Protein AF-A0A3S5DNM4-F1 (afdb_monomer)

pLDDT: mean 85.97, std 11.99, range [45.41, 98.19]

Foldseek 3Di:
DDDDQADPVRDGDVLVVLLVVLLCCCPPVVAQEAEAEEAPVCVVSNVVSVVVNDVVVSDDPRYDDYYPHAYADADPVRHHDADPVRHDDDPVVVLVVLLVVLLVVLCVVCVPDDPVVSSVRSVVCSVCCVVCVVVVPDRPD

Mean predicted aligned error: 7.9 Å

InterPro domains:
  IPR001278 Arginine-tRNA ligase [PTHR11956] (3-127)
  IPR014729 Rossmann-like alpha/beta/alpha sandwich fold [G3DSA:3.40.50.620] (2-129)
  IPR035684 Arginyl-tRNA synthetase, catalytic core domain [PF00750] (1-126)

Sequence (141 aa):
MGVIIQKKDGGYLYTTTDIACAKYRYETLHADRVLYYIDSRQHQHLMQAWTIVRKAGYVPDSVPLEHHMFGMMLGKDGKPFKTRAGGTVKLADLLDEALERARRLVAEKNPDMPADELEKLANAVWYWRSEICGSLQKPHY

Nearest PDB structures (foldseek):
  5yym-assembly1_A  TM=9.803E-01  e=5.777E-19  Escherichia coli K-12
  5yym-assembly2_B  TM=9.711E-01  e=8.387E-19  Escherichia coli K-12
  5b63-assembly1_C  TM=9.579E-01  e=5.102E-19  Escherichia coli K-12
  4oby-assembly1_A  TM=9.361E-01  e=1.373E-17  Escherichia coli K-12
  6ao8-assembly1_A  TM=9.712E-01  e=3.213E-12  Neisseria gonorrhoeae NCCP11945

Organism: Citrobacter koseri (NCBI:txid545)

Secondary structure (DSSP, 8-state):
-PPPSB-TTS-B-HHHHHHHHHHHHHHTT--S-EEE--BGGGHHHHHHHHHHHHHTTSS-TTS-EEE--BPPPB-TTSSB---TTSSPPPHHHHHHHHHHHHHHHHHHH-TTS-HHHHHHHHHHHHHHHHHHHHHHS----

Structure (mmCIF, N/CA/C/O backbone):
data_AF-A0A3S5DNM4-F1
#
_entry.id   AF-A0A3S5DNM4-F1
#
loop_
_atom_site.group_PDB
_atom_site.id
_atom_site.type_symbol
_atom_site.label_atom_id
_atom_site.label_alt_id
_atom_site.label_comp_id
_atom_site.label_asym_id
_atom_site.label_entity_id
_atom_site.label_seq_id
_atom_site.pdbx_PDB_ins_code
_atom_site.Cartn_x
_atom_site.Cartn_y
_atom_site.Cartn_z
_atom_site.occupancy
_atom_site.B_iso_or_equiv
_atom_site.auth_seq_id
_atom_site.auth_comp_id
_atom_site.auth_asym_id
_atom_site.auth_atom_id
_atom_site.pdbx_PDB_model_num
ATOM 1 N N . MET A 1 1 ? -1.633 -9.376 25.090 1.00 50.97 1 MET A N 1
ATOM 2 C CA . MET A 1 1 ? -0.663 -8.407 24.535 1.00 50.97 1 MET A CA 1
ATOM 3 C C . MET A 1 1 ? -1.431 -7.124 24.237 1.00 50.97 1 MET A C 1
ATOM 5 O O . MET A 1 1 ? -2.457 -7.218 23.579 1.00 50.97 1 MET A O 1
ATOM 9 N N . GLY A 1 2 ? -1.043 -5.981 24.811 1.00 77.31 2 GLY A N 1
ATOM 10 C CA . GLY A 1 2 ? -1.757 -4.708 24.636 1.00 77.31 2 GLY A CA 1
ATOM 11 C C . GLY A 1 2 ? -1.244 -3.938 23.420 1.00 77.31 2 GLY A C 1
ATOM 12 O O . GLY A 1 2 ? -0.035 -3.794 23.263 1.00 77.31 2 GLY A O 1
ATOM 13 N N . VAL A 1 3 ? -2.148 -3.457 22.567 1.00 85.38 3 VAL A N 1
ATOM 14 C CA . VAL A 1 3 ? -1.816 -2.611 21.412 1.00 85.38 3 VAL A CA 1
ATOM 15 C C . VAL A 1 3 ? -1.977 -1.153 21.831 1.00 85.38 3 VAL A C 1
ATOM 17 O O . VAL A 1 3 ? -3.051 -0.752 22.276 1.00 85.38 3 VAL A O 1
ATOM 20 N N . ILE A 1 4 ? -0.913 -0.361 21.714 1.00 89.31 4 ILE A N 1
ATOM 21 C CA . ILE A 1 4 ? -0.940 1.058 22.081 1.00 89.31 4 ILE A CA 1
ATOM 22 C C . ILE A 1 4 ? -1.519 1.851 20.908 1.00 89.31 4 ILE A C 1
ATOM 24 O O . ILE A 1 4 ? -0.972 1.816 19.807 1.00 89.31 4 ILE A O 1
ATOM 28 N N . ILE A 1 5 ? -2.608 2.578 21.159 1.00 89.81 5 ILE A N 1
ATOM 29 C CA . ILE A 1 5 ? -3.238 3.495 20.192 1.00 89.81 5 ILE A CA 1
ATOM 30 C C . ILE A 1 5 ? -3.095 4.968 20.594 1.00 89.81 5 ILE A C 1
ATOM 32 O O . ILE A 1 5 ? -3.427 5.855 19.820 1.00 89.81 5 ILE A O 1
ATOM 36 N N . GLN A 1 6 ? -2.601 5.252 21.796 1.00 92.69 6 GLN A N 1
ATOM 37 C CA . GLN A 1 6 ? -2.267 6.599 22.238 1.00 92.69 6 GLN A CA 1
ATOM 38 C C . GLN A 1 6 ? -1.190 6.501 23.314 1.00 92.69 6 GLN A C 1
ATOM 40 O O . GLN A 1 6 ? -1.261 5.655 24.209 1.00 92.69 6 GLN A O 1
ATOM 45 N N . LYS A 1 7 ? -0.164 7.338 23.204 1.00 91.00 7 LYS A N 1
ATOM 46 C CA . LYS A 1 7 ? 0.894 7.466 24.203 1.00 91.00 7 LYS A CA 1
ATOM 47 C C . LYS A 1 7 ? 0.428 8.348 25.363 1.00 91.00 7 LYS A C 1
ATOM 49 O O . LYS A 1 7 ? -0.514 9.125 25.238 1.00 91.00 7 LYS A O 1
ATOM 54 N N . LYS A 1 8 ? 1.126 8.262 26.500 1.00 89.25 8 LYS A N 1
ATOM 55 C CA . LYS A 1 8 ? 0.831 9.086 27.689 1.00 89.25 8 LYS A CA 1
ATOM 56 C C . LYS A 1 8 ? 0.979 10.592 27.445 1.00 89.25 8 LYS A C 1
ATOM 58 O O . LYS A 1 8 ? 0.338 11.370 28.134 1.00 89.25 8 LYS A O 1
ATOM 63 N N . ASP A 1 9 ? 1.808 10.986 26.482 1.00 88.88 9 ASP A N 1
ATOM 64 C CA . ASP A 1 9 ? 2.009 12.376 26.053 1.00 88.88 9 ASP A CA 1
ATOM 65 C C . ASP A 1 9 ? 0.908 12.881 25.095 1.00 88.88 9 ASP A C 1
ATOM 67 O O . ASP A 1 9 ? 0.990 13.998 24.593 1.00 88.88 9 ASP A O 1
ATOM 71 N N . GLY A 1 10 ? -0.121 12.067 24.830 1.00 90.50 10 GLY A N 1
ATOM 72 C CA . GLY A 1 10 ? -1.225 12.385 23.926 1.00 90.50 10 GLY A CA 1
ATOM 73 C C . GLY A 1 10 ? -0.957 12.048 22.458 1.00 90.50 10 GLY A C 1
ATOM 74 O O . GLY A 1 10 ? -1.889 12.103 21.656 1.00 90.50 10 GLY A O 1
ATOM 75 N N . GLY A 1 11 ? 0.269 11.649 22.100 1.00 89.19 11 GLY A N 1
ATOM 76 C CA . GLY A 1 11 ? 0.644 11.316 20.729 1.00 89.19 11 GLY A CA 1
ATOM 77 C C . GLY A 1 11 ? -0.012 10.029 20.219 1.00 89.19 11 GLY A C 1
ATOM 78 O O . GLY A 1 11 ? -0.007 8.995 20.894 1.00 89.19 11 GLY A O 1
ATOM 79 N N . TYR A 1 12 ? -0.536 10.073 18.996 1.00 92.00 12 TYR A N 1
ATOM 80 C CA . TYR A 1 12 ? -1.080 8.902 18.303 1.00 92.00 12 TYR A CA 1
ATOM 81 C C . TYR A 1 12 ? 0.013 8.130 17.549 1.00 92.00 12 TYR A C 1
ATOM 83 O O . TYR A 1 12 ? 1.086 8.662 17.258 1.00 92.00 12 TYR A O 1
ATOM 91 N N . LEU A 1 13 ? -0.247 6.853 17.257 1.00 90.50 13 LEU A N 1
ATOM 92 C CA . LEU A 1 13 ? 0.666 5.978 16.516 1.00 90.50 13 LEU A CA 1
ATOM 93 C C . LEU A 1 13 ? 0.023 5.517 15.204 1.00 90.50 13 LEU A C 1
ATOM 95 O O . LEU A 1 13 ? -1.165 5.725 14.974 1.00 90.50 13 LEU A O 1
ATOM 99 N N . TYR A 1 14 ? 0.799 4.828 14.365 1.00 89.38 14 TYR A N 1
ATOM 100 C CA . TYR A 1 14 ? 0.312 4.269 13.101 1.00 89.38 14 TYR A CA 1
ATOM 101 C C . TYR A 1 14 ? -0.925 3.383 13.273 1.00 89.38 14 TYR A C 1
ATOM 103 O O . TYR A 1 14 ? -1.873 3.528 12.511 1.00 89.38 14 TYR A O 1
ATOM 111 N N . THR A 1 15 ? -0.989 2.578 14.340 1.00 91.94 15 THR A N 1
ATOM 112 C CA . THR A 1 15 ? -2.166 1.752 14.646 1.00 91.94 15 THR A CA 1
ATOM 113 C C . THR A 1 15 ? -3.447 2.585 14.751 1.00 91.94 15 THR A C 1
ATOM 115 O O . THR A 1 15 ? -4.506 2.158 14.301 1.00 91.94 15 THR A O 1
ATOM 118 N N . THR A 1 16 ? -3.370 3.785 15.332 1.00 94.12 16 THR A N 1
ATOM 119 C CA . THR A 1 16 ? -4.515 4.696 15.458 1.00 94.12 16 THR A CA 1
ATOM 120 C C . THR A 1 16 ? -5.005 5.138 14.086 1.00 94.12 16 THR A C 1
ATOM 122 O O . THR A 1 16 ? -6.205 5.111 13.814 1.00 94.12 16 THR A O 1
ATOM 125 N N . THR A 1 17 ? -4.066 5.501 13.212 1.00 94.12 17 THR A N 1
ATOM 126 C CA . THR A 1 17 ? -4.354 5.895 11.834 1.00 94.12 17 THR A CA 1
ATOM 127 C C . THR A 1 17 ? -4.931 4.733 11.032 1.00 94.12 17 THR A C 1
ATOM 129 O O . THR A 1 17 ? -5.899 4.937 10.309 1.00 94.12 17 THR A O 1
ATOM 132 N N . ASP A 1 18 ? -4.419 3.512 11.196 1.00 94.88 18 ASP A N 1
ATOM 133 C CA . ASP A 1 18 ? -4.924 2.326 10.491 1.00 94.88 18 ASP A CA 1
ATOM 134 C C . ASP A 1 18 ? 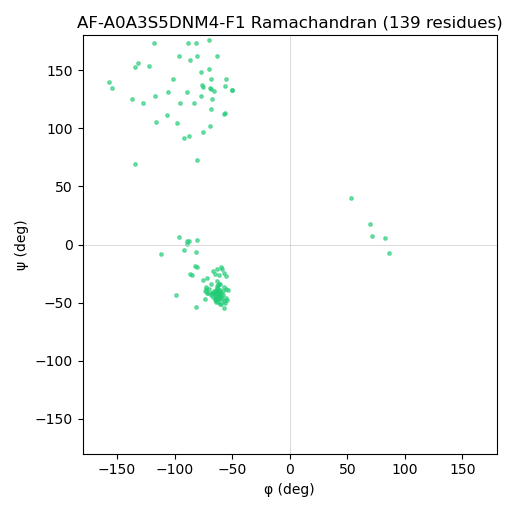-6.367 1.989 10.887 1.00 94.88 18 ASP A C 1
ATOM 136 O O . ASP A 1 18 ? -7.196 1.688 10.024 1.00 94.88 18 ASP A O 1
ATOM 140 N N . ILE A 1 19 ? -6.696 2.106 12.179 1.00 95.94 19 ILE A N 1
ATOM 141 C CA . ILE A 1 19 ? -8.066 1.931 12.681 1.00 95.94 19 ILE A CA 1
ATOM 142 C C . ILE A 1 19 ? -8.990 2.992 12.075 1.00 95.94 19 ILE A C 1
ATOM 144 O O . ILE A 1 19 ? -10.049 2.658 11.540 1.00 95.94 19 ILE A O 1
ATOM 148 N N . ALA A 1 20 ? -8.583 4.264 12.130 1.00 96.56 20 ALA A N 1
ATOM 149 C CA . ALA A 1 20 ? -9.359 5.364 11.566 1.00 96.56 20 ALA A CA 1
ATOM 150 C C . ALA A 1 20 ? -9.534 5.218 10.046 1.00 96.56 20 ALA A C 1
ATOM 152 O O . ALA A 1 20 ? -10.615 5.479 9.523 1.00 96.56 20 ALA A O 1
ATOM 153 N N . CYS A 1 21 ? -8.504 4.747 9.340 1.00 96.88 21 CYS A N 1
ATOM 154 C CA . CYS A 1 21 ? -8.527 4.530 7.900 1.00 96.88 21 CYS A CA 1
ATOM 155 C C . CYS A 1 21 ? -9.527 3.436 7.507 1.00 96.88 21 CYS A C 1
ATOM 157 O O . CYS A 1 21 ? -10.340 3.650 6.608 1.00 96.88 21 CYS A O 1
ATOM 159 N N . ALA A 1 22 ? -9.512 2.288 8.192 1.00 96.75 22 ALA A N 1
ATOM 160 C CA . ALA A 1 22 ? -10.464 1.208 7.930 1.00 96.75 22 ALA A CA 1
ATOM 161 C C . ALA A 1 22 ? -11.909 1.653 8.203 1.00 96.75 22 ALA A C 1
ATOM 163 O O . ALA A 1 22 ? -12.781 1.453 7.358 1.00 96.75 22 ALA A O 1
ATOM 164 N N . LYS A 1 23 ? -12.138 2.329 9.337 1.00 97.62 23 LYS A N 1
ATOM 165 C CA . LYS A 1 23 ? -13.440 2.905 9.694 1.00 97.62 23 LYS A CA 1
ATOM 166 C C . LYS A 1 23 ? -13.940 3.869 8.616 1.00 97.62 23 LYS A C 1
ATOM 168 O O . LYS A 1 23 ? -15.050 3.721 8.121 1.00 97.62 23 LYS A O 1
ATOM 173 N N . TYR A 1 24 ? -13.100 4.817 8.204 1.00 98.19 24 TYR A N 1
ATOM 174 C CA . TYR A 1 24 ? -13.448 5.816 7.194 1.00 98.19 24 TYR A CA 1
ATOM 175 C C . TYR A 1 24 ? -13.792 5.189 5.837 1.00 98.19 24 TYR A C 1
ATOM 177 O O . TYR A 1 24 ? -14.749 5.601 5.185 1.00 98.19 24 TYR A O 1
ATOM 185 N N . ARG A 1 25 ? -13.035 4.173 5.406 1.00 97.88 25 ARG A N 1
ATOM 186 C CA . ARG A 1 25 ? -13.296 3.470 4.140 1.00 97.88 25 ARG A CA 1
ATOM 187 C C . ARG A 1 25 ? -14.657 2.778 4.129 1.00 97.88 25 ARG A C 1
ATOM 189 O O . ARG A 1 25 ? -15.297 2.737 3.086 1.00 97.88 25 ARG A O 1
ATOM 196 N N . TYR A 1 26 ? -15.108 2.260 5.264 1.00 97.81 26 TYR A N 1
ATOM 197 C CA . TYR A 1 26 ? -16.425 1.643 5.352 1.00 97.81 26 TYR A CA 1
ATOM 198 C C . TYR A 1 26 ? -17.543 2.678 5.534 1.00 97.81 26 TYR A C 1
ATOM 200 O O . TYR A 1 26 ? -18.481 2.714 4.746 1.00 97.81 26 TYR A O 1
ATOM 208 N N . GLU A 1 27 ? -17.439 3.550 6.536 1.00 97.50 27 GLU A N 1
ATOM 209 C CA . GLU A 1 27 ? -18.528 4.467 6.893 1.00 97.50 27 GLU A CA 1
ATOM 210 C C . GLU A 1 27 ? -18.719 5.596 5.877 1.00 97.50 27 GLU A C 1
ATOM 212 O O . GLU A 1 27 ? -19.854 5.969 5.591 1.00 97.50 27 GLU A O 1
ATOM 217 N N . THR A 1 28 ? -17.624 6.134 5.331 1.00 98.00 28 THR A N 1
ATOM 218 C CA . THR A 1 28 ? -17.666 7.296 4.431 1.00 98.00 28 THR A CA 1
ATOM 219 C C . THR A 1 28 ? -17.593 6.893 2.967 1.00 98.00 28 THR A C 1
ATOM 221 O O . THR A 1 28 ? -18.292 7.465 2.137 1.00 98.00 28 THR A O 1
ATOM 224 N N . LEU A 1 29 ? -16.712 5.946 2.626 1.00 97.94 29 LEU A N 1
ATOM 225 C CA . LEU A 1 29 ? -16.527 5.522 1.232 1.00 97.94 29 LEU A CA 1
ATOM 226 C C . LEU A 1 29 ? -17.411 4.331 0.849 1.00 97.94 29 LEU A C 1
ATOM 228 O O . LEU A 1 29 ? -17.406 3.948 -0.317 1.00 97.94 29 LEU A O 1
ATOM 232 N N . HIS A 1 30 ? -18.151 3.757 1.805 1.00 97.12 30 HIS A N 1
ATOM 233 C CA . HIS A 1 30 ? -19.052 2.623 1.586 1.00 97.12 30 HIS A CA 1
ATOM 234 C C . HIS A 1 30 ? -18.367 1.437 0.898 1.00 97.12 30 HIS A C 1
ATOM 236 O O . HIS A 1 30 ? -18.930 0.801 0.014 1.00 97.12 30 HIS A O 1
ATOM 242 N N . ALA A 1 31 ? -17.118 1.155 1.280 1.00 96.94 31 ALA A N 1
ATOM 243 C CA . ALA A 1 31 ? -16.359 0.073 0.675 1.00 96.94 31 ALA A CA 1
ATOM 244 C C . ALA A 1 31 ? -16.955 -1.300 1.026 1.00 96.94 31 ALA A C 1
ATOM 246 O O . ALA A 1 31 ? -17.030 -1.666 2.198 1.00 96.94 31 ALA A O 1
ATOM 247 N N . ASP A 1 32 ? -17.262 -2.094 0.000 1.00 97.62 32 ASP A N 1
ATOM 248 C CA . ASP A 1 32 ? -17.657 -3.502 0.149 1.00 97.62 32 ASP A CA 1
ATOM 249 C C . ASP A 1 32 ? -16.455 -4.438 0.333 1.00 97.62 32 ASP A C 1
ATOM 251 O O . ASP A 1 32 ? -16.596 -5.560 0.812 1.00 97.62 32 ASP A O 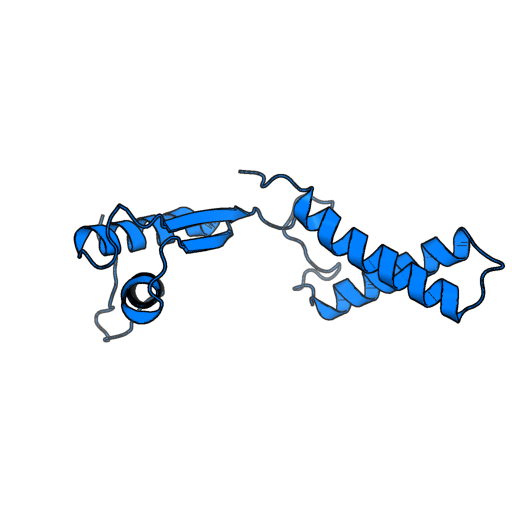1
ATOM 255 N N . ARG A 1 33 ? -15.254 -3.986 -0.049 1.00 97.50 33 ARG A N 1
ATOM 256 C CA . ARG A 1 33 ? -13.987 -4.725 0.042 1.00 97.50 33 ARG A CA 1
ATOM 257 C C . ARG A 1 33 ? -12.812 -3.756 0.072 1.00 97.50 33 ARG A C 1
ATOM 259 O O . ARG A 1 33 ? -12.794 -2.780 -0.676 1.00 97.50 33 ARG A O 1
ATOM 266 N N . VAL A 1 34 ? -11.804 -4.037 0.898 1.00 97.44 34 VAL A N 1
ATOM 267 C CA . VAL A 1 34 ? -10.613 -3.187 1.029 1.00 97.44 34 VAL A CA 1
ATOM 268 C C . VAL A 1 34 ? -9.341 -4.007 0.851 1.00 97.44 34 VAL A C 1
ATOM 270 O O . V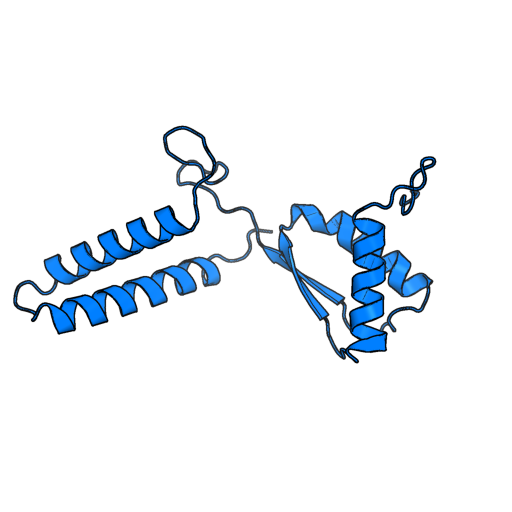AL A 1 34 ? -9.074 -4.939 1.609 1.00 97.44 34 VAL A O 1
ATOM 273 N N . LEU A 1 35 ? -8.526 -3.620 -0.131 1.00 96.62 35 LEU A N 1
ATOM 274 C CA . LEU A 1 35 ? -7.252 -4.268 -0.444 1.00 96.62 35 LEU A CA 1
ATOM 275 C C . LEU A 1 35 ? -6.082 -3.402 0.023 1.00 96.62 35 LEU A 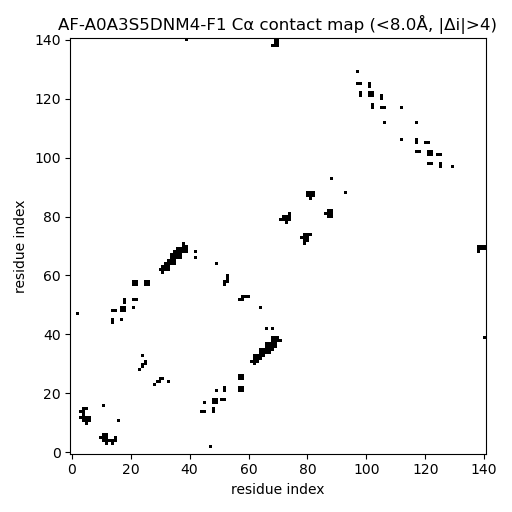C 1
ATOM 277 O O . LEU A 1 35 ? -6.018 -2.208 -0.271 1.00 96.62 35 LEU A O 1
ATOM 281 N N . TYR A 1 36 ? -5.142 -4.015 0.733 1.00 95.38 36 TYR A N 1
ATOM 282 C CA . TYR A 1 36 ? -3.930 -3.380 1.229 1.00 95.38 36 TYR A CA 1
ATOM 283 C C . TYR A 1 36 ? -2.711 -4.028 0.578 1.00 95.38 36 TYR A C 1
ATOM 285 O O . TYR A 1 36 ? -2.322 -5.131 0.956 1.00 95.38 36 TYR A O 1
ATOM 293 N N . TYR A 1 37 ? -2.098 -3.320 -0.371 1.00 94.19 37 TYR A N 1
ATOM 294 C CA . TYR A 1 37 ? -0.807 -3.692 -0.948 1.00 94.19 37 TYR A CA 1
ATOM 295 C C . TYR A 1 37 ? 0.309 -3.090 -0.099 1.00 94.19 37 TYR A C 1
ATOM 297 O O . TYR A 1 37 ? 0.659 -1.921 -0.260 1.00 94.19 37 TYR A O 1
ATOM 305 N N . ILE A 1 38 ? 0.807 -3.865 0.863 1.00 91.75 38 ILE A N 1
ATOM 306 C CA . ILE A 1 38 ? 1.791 -3.417 1.857 1.00 91.75 38 ILE A CA 1
ATOM 307 C C . ILE A 1 38 ? 2.898 -4.475 1.995 1.00 91.75 38 ILE A C 1
ATOM 309 O O . ILE A 1 38 ? 2.690 -5.654 1.736 1.00 91.75 38 ILE A O 1
ATOM 313 N N . ASP A 1 39 ? 4.103 -4.055 2.376 1.00 90.31 39 ASP A N 1
ATOM 314 C CA . ASP A 1 39 ? 5.221 -4.960 2.653 1.00 90.31 39 ASP A CA 1
ATOM 315 C C . ASP A 1 39 ? 4.863 -6.004 3.734 1.00 90.31 39 ASP A C 1
ATOM 317 O O . ASP A 1 39 ? 4.289 -5.670 4.778 1.00 90.31 39 ASP A O 1
ATOM 321 N N . SER A 1 40 ? 5.245 -7.266 3.514 1.00 90.31 40 SER A N 1
ATOM 322 C CA . SER A 1 40 ? 4.920 -8.390 4.407 1.00 90.31 40 SER A CA 1
ATOM 323 C C . SER A 1 40 ? 5.360 -8.189 5.862 1.00 90.31 40 SER A C 1
ATOM 325 O O . SER A 1 40 ? 4.692 -8.675 6.778 1.00 90.31 40 SER A O 1
ATOM 327 N N . ARG A 1 41 ? 6.410 -7.395 6.117 1.00 88.88 41 ARG A N 1
ATOM 328 C CA . ARG A 1 41 ? 6.893 -7.076 7.473 1.00 88.88 41 ARG A CA 1
ATOM 329 C C . ARG A 1 41 ? 5.871 -6.308 8.314 1.00 88.88 41 ARG A C 1
ATOM 331 O O . ARG A 1 41 ? 5.957 -6.332 9.537 1.00 88.88 41 ARG A O 1
ATOM 338 N N . GLN A 1 42 ? 4.897 -5.645 7.687 1.00 90.69 42 GLN A N 1
ATOM 339 C CA . GLN A 1 42 ? 3.835 -4.902 8.378 1.00 90.69 42 GLN A CA 1
ATOM 340 C C . GLN A 1 42 ? 2.601 -5.754 8.695 1.00 90.69 42 GLN A C 1
ATOM 342 O O . GLN A 1 42 ? 1.648 -5.256 9.297 1.00 90.69 42 GLN A O 1
ATOM 347 N N . HIS A 1 43 ? 2.610 -7.044 8.343 1.00 91.94 43 HIS A N 1
ATOM 348 C CA . HIS A 1 43 ? 1.451 -7.913 8.517 1.00 91.94 43 HIS A CA 1
ATOM 349 C C . HIS A 1 43 ? 0.930 -7.923 9.960 1.00 91.94 43 HIS A C 1
ATOM 351 O O . HIS A 1 43 ? -0.261 -7.721 10.188 1.00 91.94 43 HIS A O 1
ATOM 357 N N . GLN A 1 44 ? 1.814 -8.088 10.948 1.00 91.56 44 GLN A N 1
ATOM 358 C CA . GLN A 1 44 ? 1.403 -8.156 12.351 1.00 91.56 44 GLN A CA 1
ATOM 359 C C . GLN A 1 44 ? 0.727 -6.860 12.829 1.00 91.56 44 GLN A C 1
ATOM 361 O O . GLN A 1 44 ? -0.279 -6.927 13.536 1.00 91.56 44 GLN A O 1
ATOM 366 N N . HIS A 1 45 ? 1.247 -5.694 12.432 1.00 90.88 45 HIS A N 1
ATOM 367 C CA . HIS A 1 45 ? 0.677 -4.396 12.798 1.00 90.88 45 HIS A CA 1
ATOM 368 C C . HIS A 1 45 ? -0.736 -4.221 12.227 1.00 90.88 45 HIS A C 1
ATOM 370 O O . HIS A 1 45 ? -1.658 -3.873 12.968 1.00 90.88 45 HIS A O 1
ATOM 376 N N . LEU A 1 46 ? -0.926 -4.557 10.946 1.00 93.19 46 LEU A N 1
ATOM 377 C CA . LEU A 1 46 ? -2.233 -4.502 10.286 1.00 93.19 46 LEU A CA 1
ATOM 378 C C . LEU A 1 46 ? -3.243 -5.446 10.940 1.00 93.19 46 LEU A C 1
ATOM 380 O O . LEU A 1 46 ? -4.350 -5.028 11.271 1.00 93.19 46 LEU A O 1
ATOM 384 N N . MET A 1 47 ? -2.858 -6.698 11.207 1.00 94.44 47 MET A N 1
ATOM 385 C CA . MET A 1 47 ? -3.762 -7.675 11.826 1.00 94.44 47 MET A CA 1
ATOM 386 C C . MET A 1 47 ? -4.194 -7.256 13.235 1.00 94.44 47 MET A C 1
ATOM 388 O O . MET A 1 47 ? -5.353 -7.447 13.616 1.00 94.44 47 MET A O 1
ATOM 392 N N . GLN A 1 48 ? -3.292 -6.648 14.011 1.00 94.19 48 GLN A N 1
ATOM 393 C CA . GLN A 1 48 ? -3.617 -6.090 15.324 1.00 94.19 48 GLN A CA 1
ATOM 394 C C . GLN A 1 48 ? -4.620 -4.935 15.217 1.00 94.19 48 GLN A C 1
ATOM 396 O O . GLN A 1 48 ? -5.621 -4.936 15.936 1.00 94.19 48 GLN A O 1
ATOM 401 N N . ALA A 1 49 ? -4.390 -3.987 14.304 1.00 95.00 49 ALA A N 1
ATOM 402 C CA . ALA A 1 49 ? -5.310 -2.880 14.057 1.00 95.00 49 ALA A CA 1
ATOM 403 C C . ALA A 1 49 ? -6.688 -3.382 13.597 1.00 95.00 49 ALA A C 1
ATOM 405 O O . ALA A 1 49 ? -7.709 -2.974 14.146 1.00 95.00 49 ALA A O 1
ATOM 406 N N . TRP A 1 50 ? -6.741 -4.328 12.657 1.00 95.62 50 TRP A N 1
ATOM 407 C CA . TRP A 1 50 ? -8.003 -4.869 12.147 1.00 95.62 50 TRP A CA 1
ATOM 408 C C . TRP A 1 50 ? -8.756 -5.687 13.187 1.00 95.62 50 TRP A C 1
ATOM 410 O O . TRP A 1 50 ? -9.978 -5.605 13.255 1.00 95.62 50 TRP A O 1
ATOM 420 N N . THR A 1 51 ? -8.052 -6.401 14.067 1.00 95.38 51 THR A N 1
ATOM 421 C CA . THR A 1 51 ? -8.695 -7.061 15.212 1.00 95.38 51 THR A CA 1
ATOM 422 C C . THR A 1 51 ? -9.429 -6.043 16.088 1.00 95.38 51 THR A C 1
ATOM 424 O O . THR A 1 51 ? -10.542 -6.308 16.540 1.00 95.38 51 THR A O 1
ATOM 427 N N . ILE A 1 52 ? -8.842 -4.860 16.307 1.00 95.62 52 ILE A N 1
ATOM 428 C CA . ILE A 1 52 ? -9.494 -3.767 17.044 1.00 95.62 52 ILE A CA 1
ATOM 429 C C . ILE A 1 52 ? -10.690 -3.225 16.258 1.00 95.62 52 ILE A C 1
ATOM 431 O O . ILE A 1 52 ? -11.760 -3.068 16.836 1.00 95.62 52 ILE A O 1
ATOM 435 N N . VAL A 1 53 ? -10.537 -2.996 14.951 1.00 96.75 53 VAL A N 1
ATOM 436 C CA . VAL A 1 53 ? -11.616 -2.539 14.054 1.00 96.75 53 VAL A CA 1
ATOM 437 C C . VAL A 1 53 ? -12.830 -3.472 14.113 1.00 96.75 53 VAL A C 1
ATOM 439 O O . VAL A 1 53 ? -13.951 -2.988 14.268 1.00 96.75 53 VAL A O 1
ATOM 442 N N . ARG A 1 54 ? -12.619 -4.796 14.056 1.00 96.81 54 ARG A N 1
ATOM 443 C CA . ARG A 1 54 ? -13.692 -5.798 14.180 1.00 96.81 54 ARG A CA 1
ATOM 444 C C . ARG A 1 54 ? -14.345 -5.764 15.552 1.00 96.81 54 ARG A C 1
ATOM 446 O O . ARG A 1 54 ? -15.562 -5.677 15.652 1.00 96.81 54 ARG A O 1
ATOM 453 N N . LYS A 1 55 ? -13.540 -5.773 16.619 1.00 95.94 55 LYS A N 1
ATOM 454 C CA . LYS A 1 55 ? -14.051 -5.746 17.999 1.00 95.94 55 LYS A CA 1
ATOM 455 C C . LYS A 1 55 ? -14.820 -4.468 18.331 1.00 95.94 55 LYS A C 1
ATOM 457 O O . LYS A 1 55 ? -15.735 -4.519 19.142 1.00 95.94 55 LYS A O 1
ATOM 462 N N . ALA A 1 56 ? -14.447 -3.345 17.727 1.00 96.06 56 ALA A N 1
ATOM 463 C CA . ALA A 1 56 ? -15.133 -2.068 17.883 1.00 96.06 56 ALA A CA 1
ATOM 464 C C . ALA A 1 56 ? -16.382 -1.936 16.991 1.00 96.06 56 ALA A C 1
ATOM 466 O O . ALA A 1 56 ? -17.095 -0.945 17.105 1.00 96.06 56 ALA A O 1
ATOM 467 N N . GLY A 1 57 ? -16.640 -2.898 16.095 1.00 96.25 57 GLY A N 1
ATOM 468 C CA . GLY A 1 57 ? -17.772 -2.854 15.168 1.00 96.25 57 GLY A CA 1
ATOM 469 C C . GLY A 1 57 ? -17.652 -1.784 14.079 1.00 96.25 57 GLY A C 1
ATOM 470 O O . GLY A 1 57 ? -18.652 -1.445 13.458 1.00 96.25 57 GLY A O 1
ATOM 471 N N . TYR A 1 58 ? -16.452 -1.246 13.832 1.00 97.31 58 TYR A N 1
ATOM 472 C CA . TYR A 1 58 ? -16.244 -0.190 12.832 1.00 97.31 58 TYR A CA 1
ATOM 473 C C . TYR A 1 58 ? -16.361 -0.686 11.393 1.00 97.31 58 TYR A C 1
ATOM 475 O O . TYR A 1 58 ? -16.700 0.087 10.507 1.00 97.31 58 TYR A O 1
ATOM 483 N N . VAL A 1 59 ? -16.048 -1.958 11.148 1.00 97.31 59 VAL A N 1
ATOM 484 C CA . VAL A 1 59 ? -16.224 -2.592 9.840 1.00 97.31 59 VAL A CA 1
ATOM 485 C C . VAL A 1 59 ? -16.813 -3.984 10.079 1.00 97.31 59 VAL A C 1
ATOM 487 O O . VAL A 1 59 ? -16.203 -4.758 10.829 1.00 97.31 59 VAL A O 1
ATOM 490 N N . PRO A 1 60 ? -17.952 -4.339 9.461 1.00 96.25 60 PRO A N 1
ATOM 491 C CA . PRO A 1 60 ? -18.586 -5.643 9.639 1.00 96.25 60 PRO A CA 1
ATOM 492 C C . PRO A 1 60 ? -17.767 -6.757 8.983 1.00 96.25 60 PRO A C 1
ATOM 494 O O . PRO A 1 60 ? -17.097 -6.529 7.973 1.00 96.25 60 PRO A O 1
ATOM 497 N N . ASP A 1 61 ? -17.849 -7.976 9.518 1.00 94.94 61 ASP A N 1
ATOM 498 C CA . ASP A 1 61 ? -17.107 -9.141 9.004 1.00 94.94 61 ASP A CA 1
ATOM 499 C C . ASP A 1 61 ? -17.420 -9.472 7.535 1.00 94.94 61 ASP A C 1
ATOM 501 O O . ASP A 1 61 ? -16.597 -10.082 6.856 1.00 94.94 61 ASP A O 1
ATOM 505 N N . SER A 1 62 ? -18.568 -9.014 7.022 1.00 96.50 62 SER A N 1
ATOM 506 C CA . SER A 1 62 ? -18.959 -9.138 5.614 1.00 96.50 62 SER A CA 1
ATOM 507 C C . SER A 1 62 ? -18.090 -8.327 4.649 1.00 96.50 62 SER A C 1
ATOM 509 O O . SER A 1 62 ? -18.042 -8.667 3.472 1.00 96.50 62 SER A O 1
ATOM 511 N N . VAL A 1 63 ? -17.410 -7.276 5.120 1.00 97.50 63 VAL A N 1
ATOM 512 C CA . VAL A 1 63 ? -16.510 -6.444 4.306 1.00 97.50 63 VAL A CA 1
ATOM 513 C C . VAL A 1 63 ? -15.075 -6.919 4.521 1.00 97.50 63 VAL A C 1
ATOM 515 O O . VAL A 1 63 ? -14.502 -6.641 5.581 1.00 97.50 63 VAL A O 1
ATOM 518 N N . PRO A 1 64 ? -14.458 -7.645 3.574 1.00 96.94 64 PRO A N 1
ATOM 519 C CA . PRO A 1 64 ? -13.107 -8.162 3.739 1.00 96.94 64 PRO A CA 1
ATOM 520 C C . PRO A 1 64 ? -12.055 -7.044 3.741 1.00 96.94 64 PRO A C 1
ATOM 522 O O . PRO A 1 64 ? -12.049 -6.154 2.887 1.00 96.94 64 PRO A O 1
ATOM 525 N N . LEU A 1 65 ? -11.139 -7.132 4.711 1.00 96.81 65 LEU A N 1
ATOM 526 C CA . LEU A 1 65 ? -9.902 -6.355 4.779 1.00 96.81 65 LEU A CA 1
ATOM 527 C C . LEU A 1 65 ? -8.752 -7.308 4.441 1.00 96.81 65 LEU A C 1
ATOM 529 O O . LEU A 1 65 ? -8.485 -8.244 5.195 1.00 96.81 65 LEU A O 1
ATOM 533 N N . GLU A 1 66 ? -8.107 -7.112 3.294 1.00 95.62 66 GLU A N 1
ATOM 534 C CA . GLU A 1 66 ? -7.151 -8.080 2.751 1.00 95.62 66 GLU A CA 1
ATOM 535 C C . GLU A 1 66 ? -5.745 -7.504 2.660 1.00 95.62 66 GLU A C 1
ATOM 537 O O . GLU A 1 66 ? -5.524 -6.457 2.050 1.00 95.62 66 GLU A O 1
ATOM 542 N N . HIS A 1 67 ? -4.776 -8.226 3.222 1.00 95.56 67 HIS A N 1
ATOM 543 C CA . HIS A 1 67 ? -3.364 -7.885 3.113 1.00 95.56 67 HIS A CA 1
ATOM 544 C C . HIS A 1 67 ? -2.744 -8.591 1.902 1.00 95.56 67 HIS A C 1
ATOM 546 O O . HIS A 1 67 ? -2.256 -9.718 2.003 1.00 95.56 67 HIS A O 1
ATOM 552 N N . HIS A 1 68 ? -2.757 -7.913 0.755 1.00 93.38 68 HIS A N 1
ATOM 553 C CA . HIS A 1 68 ? -2.083 -8.336 -0.476 1.00 93.38 68 HIS A CA 1
ATOM 554 C C . HIS A 1 68 ? -0.605 -7.983 -0.386 1.00 93.38 68 HIS A C 1
ATOM 556 O O . HIS A 1 68 ? -0.128 -7.015 -0.976 1.00 93.38 68 HIS A O 1
ATOM 562 N N . MET A 1 69 ? 0.110 -8.733 0.445 1.00 89.19 69 MET A N 1
ATOM 563 C CA . MET A 1 69 ? 1.478 -8.370 0.776 1.00 89.19 69 MET A CA 1
ATOM 564 C C . MET A 1 69 ? 2.480 -8.702 -0.321 1.00 89.19 69 MET A C 1
ATOM 566 O O . MET A 1 69 ? 2.341 -9.702 -1.026 1.00 89.19 69 MET A O 1
ATOM 570 N N . PHE A 1 70 ? 3.522 -7.880 -0.403 1.00 85.69 70 PHE A N 1
ATOM 571 C CA . PHE A 1 70 ? 4.672 -8.094 -1.273 1.00 85.69 70 PHE A CA 1
ATOM 572 C C . PHE A 1 70 ? 5.975 -8.141 -0.464 1.00 85.69 70 PHE A C 1
ATOM 574 O O . PHE A 1 70 ? 6.071 -7.590 0.635 1.00 85.69 70 PHE A O 1
ATOM 581 N N . GLY A 1 71 ? 6.971 -8.846 -1.003 1.00 82.50 71 GLY A N 1
ATOM 582 C CA . GLY A 1 71 ? 8.300 -8.958 -0.405 1.00 82.50 71 GLY A CA 1
ATOM 583 C C . GLY A 1 71 ? 9.193 -7.756 -0.719 1.00 82.50 71 GLY A C 1
ATOM 584 O O . GLY A 1 71 ? 8.857 -6.888 -1.523 1.00 82.50 71 GLY A O 1
ATOM 585 N N . MET A 1 72 ? 10.374 -7.717 -0.104 1.00 80.56 72 MET A N 1
ATOM 586 C CA . MET A 1 72 ? 11.357 -6.678 -0.408 1.00 80.56 72 MET A CA 1
ATOM 587 C C . MET A 1 72 ? 11.916 -6.839 -1.823 1.00 80.56 72 MET A C 1
ATOM 589 O O . MET A 1 72 ? 12.232 -7.947 -2.255 1.00 80.56 72 MET A O 1
ATOM 593 N N . MET A 1 73 ? 12.152 -5.716 -2.502 1.00 78.75 73 MET A N 1
ATOM 594 C CA . MET A 1 73 ? 12.996 -5.710 -3.693 1.00 78.75 73 MET A CA 1
ATOM 595 C C . MET A 1 73 ? 14.445 -5.990 -3.291 1.00 78.75 73 MET A C 1
ATOM 597 O O . MET A 1 73 ? 15.066 -5.214 -2.555 1.00 78.75 73 MET A O 1
ATOM 601 N N . LEU A 1 74 ? 14.976 -7.111 -3.776 1.00 78.00 74 LEU A N 1
ATOM 602 C CA . LEU A 1 74 ? 16.356 -7.522 -3.548 1.00 78.00 74 LEU A CA 1
ATOM 603 C C . LEU A 1 74 ? 17.223 -7.219 -4.774 1.00 78.00 74 LEU A C 1
ATOM 605 O O . LEU A 1 74 ? 16.792 -7.351 -5.919 1.00 78.00 74 LEU A O 1
ATOM 609 N N . GLY A 1 75 ? 18.465 -6.808 -4.526 1.00 76.88 75 GLY A N 1
ATOM 610 C CA . GLY A 1 75 ? 19.510 -6.740 -5.538 1.00 76.88 75 GLY A CA 1
ATOM 611 C C . GLY A 1 75 ? 19.965 -8.128 -5.984 1.00 76.88 75 GLY A C 1
ATOM 612 O O . GLY A 1 75 ? 19.566 -9.155 -5.436 1.00 76.88 75 GLY A O 1
ATOM 613 N N . LYS A 1 76 ? 20.866 -8.168 -6.972 1.00 74.62 76 LYS A N 1
ATOM 614 C CA . LYS A 1 76 ? 21.482 -9.425 -7.445 1.00 74.62 76 LYS A CA 1
ATOM 615 C C . LYS A 1 76 ? 22.257 -10.172 -6.352 1.00 74.62 76 LYS A C 1
ATOM 617 O O . LYS A 1 76 ? 22.536 -11.353 -6.504 1.00 74.62 76 LYS A O 1
ATOM 622 N N . ASP A 1 77 ? 22.619 -9.475 -5.283 1.00 77.00 77 ASP A N 1
ATOM 623 C CA . ASP A 1 77 ? 23.318 -9.980 -4.105 1.00 77.00 77 ASP A CA 1
ATOM 624 C C . ASP A 1 77 ? 22.368 -10.497 -3.006 1.00 77.00 77 ASP A C 1
ATOM 626 O O . ASP A 1 77 ? 22.830 -10.871 -1.929 1.00 77.00 77 ASP A O 1
ATOM 630 N N . GLY A 1 78 ? 21.050 -10.494 -3.247 1.00 74.31 78 GLY A N 1
ATOM 631 C CA . GLY A 1 78 ? 20.038 -10.918 -2.277 1.00 74.31 78 GLY A CA 1
ATOM 632 C C . GLY A 1 78 ? 19.844 -9.946 -1.108 1.00 74.31 78 GLY A C 1
ATOM 633 O O . GLY A 1 78 ? 19.125 -10.264 -0.163 1.00 74.31 78 GLY A O 1
ATOM 634 N N . LYS A 1 79 ? 20.471 -8.764 -1.143 1.00 79.19 79 LYS A N 1
ATOM 635 C CA . LYS A 1 79 ? 20.314 -7.713 -0.127 1.00 79.19 79 LYS A CA 1
ATOM 636 C C . LYS A 1 79 ? 19.272 -6.687 -0.576 1.00 79.19 79 LYS A C 1
ATOM 638 O O . LYS A 1 79 ? 18.967 -6.629 -1.767 1.00 79.19 79 LYS A O 1
ATOM 643 N N . PRO A 1 80 ? 18.724 -5.859 0.338 1.00 77.25 80 PRO A N 1
ATOM 644 C CA . PRO A 1 80 ? 17.810 -4.788 -0.044 1.00 77.25 80 PRO A CA 1
ATOM 645 C C . PRO A 1 80 ? 18.394 -3.941 -1.170 1.00 77.25 80 PRO A C 1
ATOM 647 O O . PRO A 1 80 ? 19.563 -3.553 -1.105 1.00 77.25 80 PRO A O 1
ATOM 650 N N . PHE A 1 81 ? 17.579 -3.677 -2.189 1.00 77.38 81 PHE A N 1
ATOM 651 C CA . PHE A 1 81 ? 17.997 -2.964 -3.387 1.00 77.38 81 PHE A CA 1
ATOM 652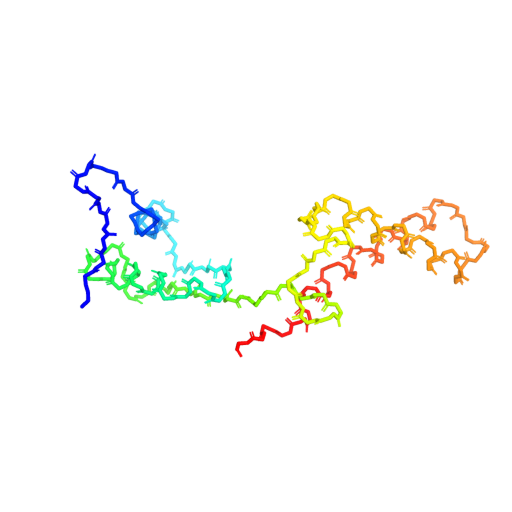 C C . PHE A 1 81 ? 18.583 -1.590 -3.024 1.00 77.38 81 PHE A C 1
ATOM 654 O O . PHE A 1 81 ? 17.896 -0.7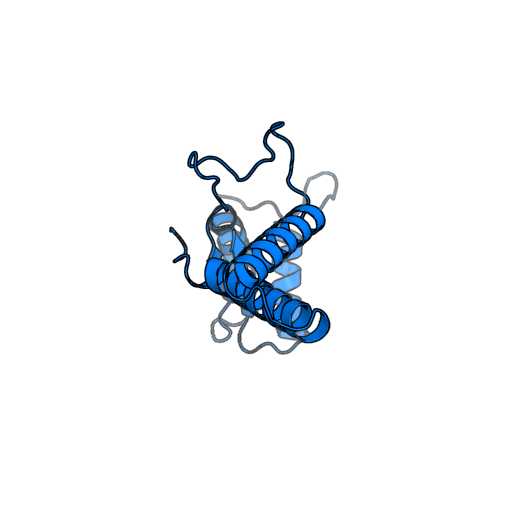13 -2.499 1.00 77.38 81 PHE A O 1
ATOM 661 N N . LYS A 1 82 ? 19.885 -1.423 -3.264 1.00 73.31 82 LYS A N 1
ATOM 662 C CA . LYS A 1 82 ? 20.659 -0.219 -2.943 1.00 73.31 82 LYS A CA 1
ATOM 663 C C . LYS A 1 82 ? 21.488 0.205 -4.143 1.00 73.31 82 LYS A C 1
ATOM 665 O O . LYS A 1 82 ? 21.827 -0.610 -5.002 1.00 73.31 82 LYS A O 1
ATOM 670 N N . THR A 1 83 ? 21.847 1.485 -4.186 1.00 68.31 83 THR A N 1
ATOM 671 C CA . THR A 1 83 ? 22.810 1.980 -5.175 1.00 68.31 83 THR A CA 1
ATOM 672 C C . THR A 1 83 ? 24.175 1.317 -4.960 1.00 68.31 83 THR A C 1
ATOM 674 O O . THR A 1 83 ? 24.473 0.814 -3.875 1.00 68.31 83 THR A O 1
ATOM 677 N N . ARG A 1 84 ? 25.061 1.365 -5.965 1.00 67.62 84 ARG A N 1
ATOM 678 C CA . ARG A 1 84 ? 26.450 0.870 -5.833 1.00 67.62 84 ARG A CA 1
ATOM 679 C C . ARG A 1 84 ? 27.229 1.552 -4.698 1.00 67.62 84 ARG A C 1
ATOM 681 O O . ARG A 1 84 ? 28.155 0.959 -4.162 1.00 67.62 84 ARG A O 1
ATOM 688 N N . ALA A 1 85 ? 26.828 2.768 -4.321 1.00 68.50 85 ALA A N 1
ATOM 689 C CA . ALA A 1 85 ? 27.376 3.525 -3.195 1.00 68.50 85 ALA A CA 1
ATOM 690 C C . ALA A 1 85 ? 26.681 3.223 -1.846 1.00 68.50 85 ALA A C 1
ATOM 692 O O . ALA A 1 85 ? 27.004 3.841 -0.838 1.00 68.50 85 ALA A O 1
ATOM 693 N N . GLY A 1 86 ? 25.715 2.296 -1.805 1.00 68.25 86 GLY A N 1
ATOM 694 C CA . GLY A 1 86 ? 25.020 1.866 -0.586 1.00 68.25 86 GLY A CA 1
ATOM 695 C C . GLY A 1 86 ? 23.849 2.751 -0.135 1.00 68.25 86 GLY A C 1
ATOM 696 O O . GLY A 1 86 ? 23.274 2.493 0.926 1.00 68.25 86 GLY A O 1
ATOM 697 N N . GLY A 1 87 ? 23.481 3.763 -0.924 1.00 74.75 87 GLY A N 1
ATOM 698 C CA . GLY A 1 87 ? 22.364 4.672 -0.650 1.00 74.75 87 GLY A CA 1
ATOM 699 C C . GLY A 1 87 ? 21.015 4.183 -1.191 1.00 74.75 87 GLY A C 1
ATOM 700 O O . GLY A 1 87 ? 20.936 3.187 -1.916 1.00 74.75 87 GLY A O 1
ATOM 701 N N . THR A 1 88 ? 19.947 4.907 -0.850 1.00 76.38 88 THR A N 1
ATOM 702 C CA . THR A 1 88 ? 18.599 4.690 -1.400 1.00 76.38 88 THR A CA 1
ATOM 703 C C . THR A 1 88 ? 18.586 5.013 -2.892 1.00 76.38 88 THR A C 1
ATOM 705 O O . THR A 1 88 ? 19.078 6.062 -3.305 1.00 76.38 88 THR A O 1
ATOM 708 N N . VAL A 1 89 ? 18.022 4.118 -3.702 1.00 78.25 89 VAL A N 1
ATOM 709 C CA . VAL A 1 89 ? 17.834 4.350 -5.139 1.00 78.25 89 VAL A CA 1
ATOM 710 C C . VAL A 1 89 ? 16.644 5.288 -5.331 1.00 78.25 89 VAL A C 1
ATOM 712 O O . VAL A 1 89 ? 15.566 5.029 -4.793 1.00 78.25 89 VAL A O 1
ATOM 715 N N . LYS A 1 90 ? 16.819 6.373 -6.089 1.00 83.75 90 LYS A N 1
ATOM 716 C CA . LYS A 1 90 ? 15.689 7.216 -6.491 1.00 83.75 90 LYS A CA 1
ATOM 717 C C . LYS A 1 90 ? 14.914 6.513 -7.598 1.00 83.75 90 LYS A C 1
ATOM 719 O O . LYS A 1 90 ? 15.509 6.002 -8.542 1.00 83.75 90 LYS A O 1
ATOM 724 N N . LEU A 1 91 ? 13.586 6.520 -7.494 1.00 83.38 91 LEU A N 1
ATOM 725 C CA . LEU A 1 91 ? 12.731 5.899 -8.505 1.00 83.38 91 LEU A CA 1
ATOM 726 C C . LEU A 1 91 ? 12.927 6.542 -9.885 1.00 83.38 91 LEU A C 1
ATOM 728 O O . LEU A 1 91 ? 12.991 5.817 -10.866 1.00 83.38 91 LEU A O 1
ATOM 732 N N . ALA A 1 92 ? 13.084 7.869 -9.950 1.00 84.06 92 ALA A N 1
ATOM 733 C CA . ALA A 1 92 ? 13.350 8.582 -11.202 1.00 84.06 92 ALA A CA 1
ATOM 734 C C . ALA A 1 92 ? 14.614 8.049 -11.898 1.00 84.06 92 ALA A C 1
ATOM 736 O O . ALA A 1 92 ? 14.522 7.535 -13.007 1.00 84.06 92 ALA A O 1
ATOM 737 N N . ASP A 1 93 ? 15.746 8.033 -11.187 1.00 83.50 93 ASP A N 1
ATOM 738 C CA . ASP A 1 93 ? 17.020 7.531 -11.714 1.00 83.50 93 ASP A CA 1
ATOM 739 C C . ASP A 1 93 ? 16.914 6.069 -12.198 1.00 83.50 93 ASP A C 1
ATOM 741 O O . ASP A 1 93 ? 17.508 5.693 -13.207 1.00 83.50 93 ASP A O 1
ATOM 745 N N . LEU A 1 94 ? 16.136 5.232 -11.497 1.00 83.75 94 LEU A N 1
ATOM 746 C CA . LEU A 1 94 ? 15.904 3.838 -11.888 1.00 83.75 94 LEU A CA 1
ATOM 747 C C . LEU A 1 94 ? 15.093 3.724 -13.189 1.00 83.75 94 LEU A C 1
ATOM 749 O O . LEU A 1 94 ? 15.389 2.871 -14.029 1.00 83.75 94 LEU A O 1
ATOM 753 N N . LEU A 1 95 ? 14.061 4.554 -13.344 1.00 85.31 95 LEU A N 1
ATOM 754 C CA . LEU A 1 95 ? 13.221 4.587 -14.539 1.00 85.31 95 LEU A CA 1
ATOM 755 C C . LEU A 1 95 ? 14.003 5.106 -15.751 1.00 85.31 95 LEU A C 1
ATOM 757 O O . LEU A 1 95 ? 13.905 4.500 -16.821 1.00 85.31 95 LEU A O 1
ATOM 761 N N . ASP A 1 96 ? 14.824 6.139 -15.558 1.00 86.38 96 ASP A N 1
ATOM 762 C CA . ASP A 1 96 ? 15.701 6.697 -16.590 1.00 86.38 96 ASP A CA 1
ATOM 763 C C . ASP A 1 96 ? 16.737 5.663 -17.053 1.00 86.38 96 ASP A C 1
ATOM 765 O O . ASP A 1 96 ? 16.885 5.416 -18.253 1.00 86.38 96 ASP A O 1
ATOM 769 N N . GLU A 1 97 ? 17.391 4.964 -16.116 1.00 86.00 97 GLU A N 1
ATOM 770 C CA . GLU A 1 97 ? 18.344 3.899 -16.446 1.00 86.00 97 GLU A CA 1
ATOM 771 C C . GLU A 1 97 ? 17.667 2.752 -17.217 1.00 86.00 97 GLU A C 1
ATOM 773 O O . GLU A 1 97 ? 18.229 2.202 -18.173 1.00 86.00 97 GLU A O 1
ATOM 778 N N . ALA A 1 98 ? 16.451 2.371 -16.820 1.00 86.31 98 ALA A N 1
ATOM 779 C CA . ALA A 1 98 ? 15.689 1.342 -17.514 1.00 86.31 98 ALA A CA 1
ATOM 780 C C . ALA A 1 98 ? 15.341 1.765 -18.950 1.00 86.31 98 ALA A C 1
ATOM 782 O O . ALA A 1 98 ? 15.418 0.933 -19.860 1.00 86.31 98 ALA A O 1
ATOM 783 N N . LEU A 1 99 ? 14.989 3.036 -19.164 1.00 88.06 99 LEU A N 1
ATOM 784 C CA . LEU A 1 99 ? 14.654 3.567 -20.483 1.00 88.06 99 LEU A CA 1
ATOM 785 C C . LEU A 1 99 ? 15.888 3.622 -21.386 1.00 88.06 99 LEU A C 1
ATOM 787 O O . LEU A 1 99 ? 15.831 3.171 -22.529 1.00 88.06 99 LEU A O 1
ATOM 791 N N . GLU A 1 100 ? 17.034 4.073 -20.873 1.00 89.56 100 GLU A N 1
ATOM 792 C CA . GLU A 1 100 ? 18.294 4.025 -21.621 1.00 89.56 100 GLU A CA 1
ATOM 793 C C . GLU A 1 100 ? 18.661 2.601 -22.048 1.00 89.56 100 GLU A C 1
ATOM 795 O O . GLU A 1 100 ? 19.065 2.371 -23.190 1.00 89.56 100 GLU A O 1
ATOM 800 N N . ARG A 1 101 ? 18.502 1.622 -21.149 1.00 87.44 101 ARG A N 1
ATOM 801 C CA . ARG A 1 101 ? 18.748 0.206 -21.462 1.00 87.44 101 ARG A CA 1
ATOM 802 C C . ARG A 1 101 ? 17.785 -0.314 -22.530 1.00 87.44 101 ARG A C 1
ATOM 804 O O . ARG A 1 101 ? 18.210 -1.085 -23.387 1.00 87.44 101 ARG A O 1
ATOM 811 N N . ALA A 1 102 ? 16.515 0.095 -22.491 1.00 88.81 102 ALA A N 1
ATOM 812 C CA . ALA A 1 102 ? 15.533 -0.260 -23.512 1.00 88.81 102 ALA A CA 1
ATOM 813 C C . ALA A 1 102 ? 15.893 0.348 -24.877 1.00 88.81 102 ALA A C 1
ATOM 815 O O . ALA A 1 102 ? 15.917 -0.384 -25.864 1.00 88.81 102 ALA A O 1
ATOM 816 N N . ARG A 1 103 ? 16.268 1.636 -24.929 1.00 89.19 103 ARG A N 1
ATOM 817 C CA . ARG A 1 103 ? 16.726 2.306 -26.161 1.00 89.19 103 ARG A CA 1
ATOM 818 C C . ARG A 1 103 ? 17.919 1.591 -26.788 1.00 89.19 103 ARG A C 1
ATOM 820 O O . ARG A 1 103 ? 17.873 1.277 -27.973 1.00 89.19 103 ARG A O 1
ATOM 827 N N . ARG A 1 104 ? 18.951 1.272 -25.994 1.00 89.00 104 ARG A N 1
ATOM 828 C CA . ARG A 1 104 ? 20.134 0.534 -26.479 1.00 89.00 104 ARG A CA 1
ATOM 829 C C . ARG A 1 104 ? 19.748 -0.829 -27.053 1.00 89.00 104 ARG A C 1
ATOM 831 O O . ARG A 1 104 ? 20.142 -1.150 -28.164 1.00 89.00 104 ARG A O 1
ATOM 838 N N . LEU A 1 105 ? 18.911 -1.587 -26.341 1.00 88.50 105 LEU A N 1
ATOM 839 C CA . LEU A 1 105 ? 18.456 -2.907 -26.785 1.00 88.50 105 LEU A CA 1
ATOM 840 C C . LEU A 1 105 ? 17.658 -2.856 -28.099 1.00 88.50 105 LEU A C 1
ATOM 842 O O . LEU A 1 105 ? 17.803 -3.743 -28.938 1.00 88.50 105 LEU A O 1
ATOM 846 N N . VAL A 1 106 ? 16.779 -1.863 -28.261 1.00 88.81 106 VAL A N 1
ATOM 847 C CA . VAL A 1 106 ? 15.970 -1.713 -29.479 1.00 88.81 106 VAL A CA 1
ATOM 848 C C . VAL A 1 106 ? 16.839 -1.267 -30.653 1.00 88.81 106 VAL A C 1
ATOM 850 O O . VAL A 1 106 ? 16.697 -1.837 -31.734 1.00 88.81 106 VAL A O 1
ATOM 853 N N . ALA A 1 107 ? 17.763 -0.326 -30.431 1.00 88.69 107 ALA A N 1
ATOM 854 C CA . ALA A 1 107 ? 18.705 0.147 -31.443 1.00 88.69 107 ALA A CA 1
ATOM 855 C C . ALA A 1 107 ? 19.652 -0.962 -31.927 1.00 88.69 107 ALA A C 1
ATOM 857 O O . ALA A 1 107 ? 19.858 -1.110 -33.126 1.00 88.69 107 ALA A O 1
ATOM 858 N N . GLU A 1 108 ? 20.175 -1.790 -31.015 1.00 90.19 108 GLU A N 1
ATOM 859 C CA . GLU A 1 108 ? 21.018 -2.944 -31.365 1.00 90.19 108 GLU A CA 1
ATOM 860 C C . GLU A 1 108 ? 20.282 -3.967 -32.241 1.00 90.19 108 GLU A C 1
ATOM 862 O O . GLU A 1 108 ? 20.891 -4.605 -33.097 1.00 90.19 108 GLU A O 1
ATOM 867 N N . LYS A 1 109 ? 18.972 -4.144 -32.029 1.00 88.62 109 LYS A N 1
ATOM 868 C CA . LYS A 1 109 ? 18.159 -5.113 -32.779 1.00 88.62 109 LYS A CA 1
ATOM 869 C C . LYS A 1 109 ? 17.588 -4.568 -34.085 1.00 88.62 109 LYS A C 1
ATOM 871 O O . LYS A 1 109 ? 17.286 -5.366 -34.965 1.00 88.62 109 LYS A O 1
ATOM 876 N N . ASN A 1 110 ? 17.411 -3.253 -34.197 1.00 87.50 110 ASN A N 1
ATOM 877 C CA . ASN A 1 110 ? 16.797 -2.597 -35.352 1.00 87.50 110 ASN A CA 1
ATOM 878 C C . ASN A 1 110 ? 17.628 -1.367 -35.770 1.00 87.50 110 ASN A C 1
ATOM 880 O O . ASN A 1 110 ? 17.177 -0.236 -35.581 1.00 87.50 110 ASN A O 1
ATOM 884 N N . PRO A 1 111 ? 18.844 -1.566 -36.310 1.00 83.88 111 PRO A N 1
ATOM 885 C CA . PRO A 1 111 ? 19.772 -0.472 -36.609 1.00 83.88 111 PRO A CA 1
ATOM 886 C C . PRO A 1 111 ? 19.265 0.494 -37.691 1.00 83.88 111 PRO A C 1
ATOM 888 O O . PRO A 1 111 ? 19.637 1.663 -37.678 1.00 83.88 111 PRO A O 1
ATOM 891 N N . ASP A 1 112 ? 18.387 0.028 -38.582 1.00 89.31 112 ASP A N 1
ATOM 892 C CA . ASP A 1 112 ? 17.863 0.808 -39.712 1.00 89.31 112 ASP A CA 1
ATOM 893 C C . ASP A 1 112 ? 16.503 1.477 -39.421 1.00 89.31 112 ASP A C 1
ATOM 895 O O . ASP A 1 112 ? 15.870 2.035 -40.318 1.00 89.31 112 ASP A O 1
ATOM 899 N N . MET A 1 113 ? 16.014 1.405 -38.176 1.00 86.38 113 MET A N 1
ATOM 900 C CA . MET A 1 113 ? 14.709 1.951 -37.796 1.00 86.38 113 MET A CA 1
ATOM 901 C C . MET A 1 113 ? 14.752 3.487 -37.663 1.00 86.38 113 MET A C 1
ATOM 903 O O . MET A 1 113 ? 15.680 4.020 -37.046 1.00 86.38 113 MET A O 1
ATOM 907 N N . PRO A 1 114 ? 13.736 4.216 -38.165 1.00 90.81 114 PRO A N 1
ATOM 908 C CA . PRO A 1 114 ? 13.602 5.653 -37.943 1.00 90.81 114 PRO A CA 1
ATOM 909 C C . PRO A 1 114 ? 13.602 6.020 -36.453 1.00 90.81 114 PRO A C 1
ATOM 911 O O . PRO A 1 114 ? 13.030 5.316 -35.620 1.00 90.81 114 PRO A O 1
ATOM 914 N N . ALA A 1 115 ? 14.225 7.149 -36.109 1.00 86.56 115 ALA A N 1
ATOM 915 C CA . ALA A 1 115 ? 14.434 7.549 -34.715 1.00 86.56 115 ALA A CA 1
ATOM 916 C C . ALA A 1 115 ? 13.126 7.733 -33.919 1.00 86.56 115 ALA A C 1
ATOM 918 O O . ALA A 1 115 ? 13.084 7.444 -32.724 1.00 86.56 115 ALA A O 1
ATOM 919 N N . ASP A 1 116 ? 12.055 8.194 -34.564 1.00 88.31 116 ASP A N 1
ATOM 920 C CA . ASP A 1 116 ? 10.749 8.393 -33.932 1.00 88.31 11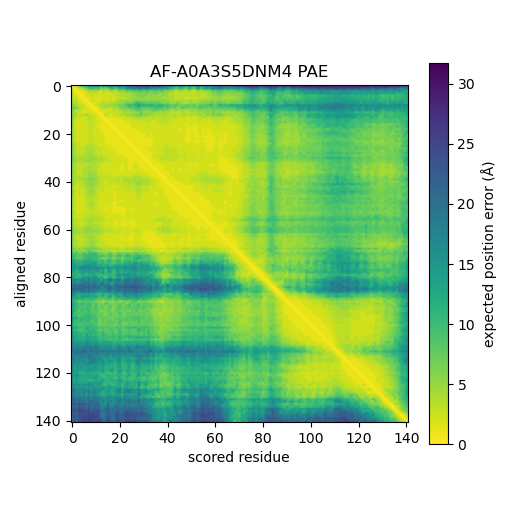6 ASP A CA 1
ATOM 921 C C . ASP A 1 116 ? 10.033 7.065 -33.636 1.00 88.31 116 ASP A C 1
ATOM 923 O O . ASP A 1 116 ? 9.380 6.921 -32.599 1.00 88.31 116 ASP A O 1
ATOM 927 N N . GLU A 1 117 ? 10.174 6.082 -34.524 1.00 87.75 117 GLU A N 1
ATOM 928 C CA . GLU A 1 117 ? 9.626 4.739 -34.349 1.00 87.75 117 GLU A CA 1
ATOM 929 C C . GLU A 1 117 ? 10.418 3.948 -33.300 1.00 87.75 117 GLU A C 1
ATOM 931 O O . GLU A 1 117 ? 9.830 3.307 -32.424 1.00 87.75 117 GLU A O 1
A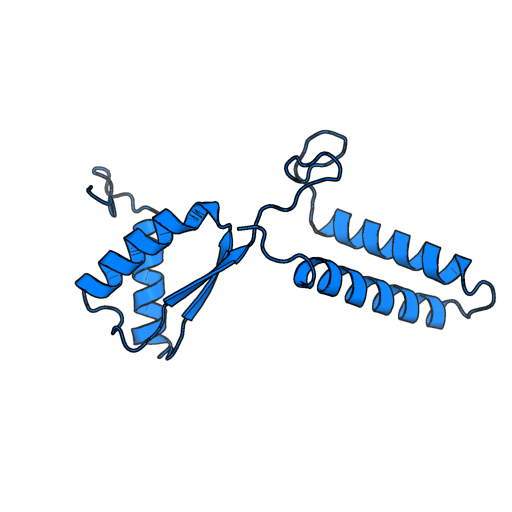TOM 936 N N . LEU A 1 118 ? 11.745 4.098 -33.305 1.00 90.12 118 LEU A N 1
ATOM 937 C CA . LEU A 1 118 ? 12.642 3.524 -32.305 1.00 90.12 118 LEU A CA 1
ATOM 938 C C . LEU A 1 118 ? 12.306 4.029 -30.901 1.00 90.12 118 LEU A C 1
ATOM 940 O O . LEU A 1 118 ? 12.222 3.233 -29.966 1.00 90.12 118 LEU A O 1
ATOM 944 N N . GLU A 1 119 ? 12.066 5.331 -30.746 1.00 89.12 119 GLU A N 1
ATOM 945 C CA . GLU A 1 119 ? 11.729 5.930 -29.455 1.00 89.12 119 GLU A CA 1
ATOM 946 C C . GLU A 1 119 ? 10.372 5.436 -28.929 1.00 89.12 119 GLU A C 1
ATOM 948 O O . GLU A 1 119 ? 10.237 5.117 -27.745 1.00 89.12 119 GLU A O 1
ATOM 953 N N . LYS A 1 120 ? 9.364 5.295 -29.799 1.00 90.19 120 LYS A N 1
ATOM 954 C CA . LYS A 1 120 ? 8.067 4.705 -29.420 1.00 90.19 120 LYS A CA 1
ATOM 955 C C . LYS A 1 120 ? 8.222 3.252 -28.979 1.00 90.19 120 LYS A C 1
ATOM 957 O O . LYS A 1 120 ? 7.678 2.864 -27.944 1.00 90.19 120 LYS A O 1
ATOM 962 N N . LEU A 1 121 ? 8.988 2.460 -29.729 1.00 88.38 121 LEU A N 1
ATOM 963 C CA . LEU A 1 121 ? 9.233 1.057 -29.411 1.00 88.38 121 LEU A CA 1
ATOM 964 C C . LEU A 1 121 ? 10.035 0.902 -28.111 1.00 88.38 121 LEU A C 1
ATOM 966 O O . LEU A 1 121 ? 9.693 0.064 -27.277 1.00 88.38 121 LEU A O 1
ATOM 970 N N . ALA A 1 122 ? 11.053 1.735 -27.889 1.00 88.69 122 ALA A N 1
ATOM 971 C CA . ALA A 1 122 ? 11.834 1.744 -26.656 1.00 88.69 122 ALA A CA 1
ATOM 972 C C . ALA A 1 122 ? 10.973 2.080 -25.431 1.00 88.69 122 ALA A C 1
ATOM 974 O O . ALA A 1 122 ? 11.067 1.381 -24.421 1.00 88.69 122 ALA A O 1
ATOM 975 N N . ASN A 1 123 ? 10.089 3.079 -25.533 1.00 88.12 123 ASN A N 1
ATOM 976 C CA . ASN A 1 123 ? 9.141 3.414 -24.468 1.00 88.12 123 ASN A CA 1
ATOM 977 C C . ASN A 1 123 ? 8.149 2.273 -24.200 1.00 88.12 123 ASN A C 1
ATOM 979 O O . ASN A 1 123 ? 7.905 1.933 -23.043 1.00 88.12 123 ASN A O 1
ATOM 983 N N . ALA A 1 124 ? 7.623 1.628 -25.245 1.00 88.00 124 ALA A N 1
ATOM 984 C CA . ALA A 1 124 ? 6.724 0.486 -25.088 1.00 88.00 124 ALA A CA 1
ATOM 985 C C . ALA A 1 124 ? 7.420 -0.702 -24.399 1.00 88.00 124 ALA A C 1
ATOM 987 O O . ALA A 1 124 ? 6.873 -1.283 -23.463 1.00 88.00 124 ALA A O 1
ATOM 988 N N . VAL A 1 125 ? 8.645 -1.038 -24.816 1.00 85.31 125 VAL A N 1
ATOM 989 C CA . VAL A 1 125 ? 9.452 -2.105 -24.201 1.00 85.31 125 VAL A CA 1
ATOM 990 C C . VAL A 1 125 ? 9.808 -1.763 -22.755 1.00 85.31 125 VAL A C 1
ATOM 992 O O . VAL A 1 125 ? 9.752 -2.639 -21.893 1.00 85.31 125 VAL A O 1
ATOM 995 N N . TRP A 1 126 ? 10.161 -0.508 -22.473 1.00 85.75 126 TRP A N 1
ATOM 996 C CA . TRP A 1 126 ? 10.427 -0.025 -21.120 1.00 85.75 126 TRP A CA 1
ATOM 997 C C . TRP A 1 126 ? 9.203 -0.185 -20.212 1.00 85.75 126 TRP A C 1
ATOM 999 O O . TRP A 1 126 ? 9.325 -0.794 -19.149 1.00 85.75 126 TRP A O 1
ATOM 1009 N N . TYR A 1 127 ? 8.038 0.291 -20.659 1.00 82.88 127 TYR A N 1
ATOM 1010 C CA . TYR A 1 127 ? 6.782 0.232 -19.911 1.00 82.88 127 TYR A CA 1
ATOM 1011 C C . TYR A 1 127 ? 6.380 -1.215 -19.614 1.00 82.88 127 TYR A C 1
ATOM 1013 O O . TYR A 1 127 ? 6.187 -1.600 -18.463 1.00 82.88 127 TYR A O 1
ATOM 1021 N N . TRP A 1 128 ? 6.365 -2.061 -20.646 1.00 76.69 128 TRP A N 1
ATOM 1022 C CA . TRP A 1 128 ? 6.034 -3.472 -20.482 1.00 76.69 128 TRP A CA 1
ATOM 1023 C C . TRP A 1 128 ? 6.988 -4.178 -19.525 1.00 76.69 128 TRP A C 1
ATOM 1025 O O . TRP A 1 128 ? 6.558 -4.975 -18.697 1.00 76.69 128 TRP A O 1
ATOM 1035 N N . ARG A 1 129 ? 8.292 -3.906 -19.610 1.00 75.12 129 ARG A N 1
ATOM 1036 C CA . ARG A 1 129 ? 9.286 -4.602 -18.790 1.00 75.12 129 ARG A CA 1
ATOM 1037 C C . ARG A 1 129 ? 9.293 -4.117 -17.342 1.00 75.12 129 ARG A C 1
ATOM 1039 O O . ARG A 1 129 ? 9.593 -4.925 -16.466 1.00 75.12 129 ARG A O 1
ATOM 1046 N N . SER A 1 130 ? 8.965 -2.853 -17.077 1.00 74.94 130 SER A N 1
ATOM 1047 C CA . SER A 1 130 ? 8.865 -2.324 -15.713 1.00 74.94 130 SER A CA 1
ATOM 1048 C C . SER A 1 130 ? 7.630 -2.866 -14.979 1.00 74.94 130 SER A C 1
ATOM 1050 O O . SER A 1 130 ? 7.763 -3.312 -13.840 1.00 74.94 130 SER A O 1
ATOM 1052 N N . GLU A 1 131 ? 6.472 -2.957 -15.642 1.00 73.88 131 GLU A N 1
ATOM 1053 C CA . GLU A 1 131 ? 5.248 -3.551 -15.076 1.00 73.88 131 GLU A CA 1
ATOM 1054 C C . GLU A 1 131 ? 5.308 -5.084 -14.972 1.00 73.88 131 GLU A C 1
ATOM 1056 O O . GLU A 1 131 ? 4.985 -5.660 -13.926 1.00 73.88 131 GLU A O 1
ATOM 1061 N N . ILE A 1 132 ? 5.747 -5.777 -16.032 1.00 64.88 132 ILE A N 1
ATOM 1062 C CA . ILE A 1 132 ? 5.814 -7.247 -16.039 1.00 64.88 132 ILE A CA 1
ATOM 1063 C C . ILE A 1 132 ? 6.809 -7.751 -15.000 1.00 64.88 132 ILE A C 1
ATOM 1065 O O . ILE A 1 132 ? 6.529 -8.718 -14.298 1.00 64.88 132 ILE A O 1
ATOM 1069 N N . CYS A 1 133 ? 7.989 -7.135 -14.891 1.00 60.72 133 CYS A N 1
ATOM 1070 C CA . CYS A 1 133 ? 9.005 -7.626 -13.960 1.00 60.72 133 CYS A CA 1
ATOM 1071 C C . CYS A 1 133 ? 8.521 -7.531 -12.502 1.00 60.72 133 CYS A C 1
ATOM 1073 O O . CYS A 1 133 ? 8.790 -8.435 -11.713 1.00 60.72 133 CYS A O 1
ATOM 1075 N N . GLY A 1 134 ? 7.751 -6.486 -12.170 1.00 61.22 134 GLY A N 1
ATOM 1076 C CA . GLY A 1 134 ? 7.118 -6.339 -10.858 1.00 61.22 134 GLY A CA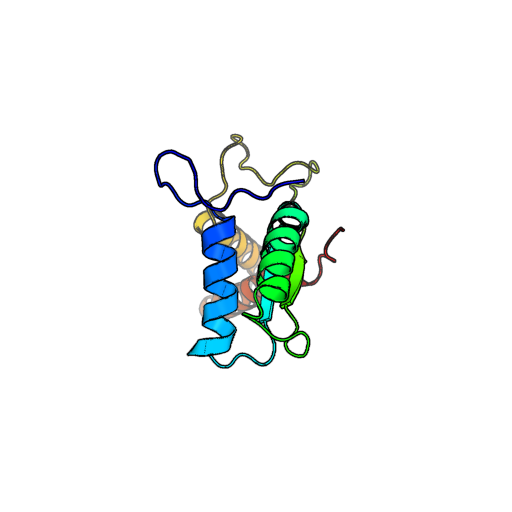 1
ATOM 1077 C C . GLY A 1 134 ? 5.986 -7.341 -10.603 1.00 61.22 134 GLY A C 1
ATOM 1078 O O . GLY A 1 134 ? 5.869 -7.855 -9.497 1.00 61.22 134 GLY A O 1
ATOM 1079 N N . SER A 1 135 ? 5.178 -7.653 -11.619 1.00 58.97 135 SER A N 1
ATOM 1080 C CA . SER A 1 135 ? 4.014 -8.549 -11.495 1.00 58.97 135 SER A CA 1
ATOM 1081 C C . SER A 1 135 ? 4.337 -10.046 -11.624 1.00 58.97 135 SER A C 1
ATOM 1083 O O . SER A 1 135 ? 3.618 -10.873 -11.065 1.00 58.97 135 SER A O 1
ATOM 1085 N N . LEU A 1 136 ? 5.414 -10.421 -12.327 1.00 52.69 136 LEU A N 1
ATOM 1086 C CA . LEU A 1 136 ? 5.858 -11.817 -12.472 1.00 52.69 136 LEU A CA 1
ATOM 1087 C C . LEU A 1 136 ? 6.693 -12.322 -11.294 1.00 52.69 136 LEU A C 1
ATOM 1089 O O . LEU A 1 136 ? 6.847 -13.537 -11.134 1.00 52.69 136 LEU A O 1
ATOM 1093 N N . GLN A 1 137 ? 7.245 -11.427 -10.474 1.00 54.78 137 GLN A N 1
ATOM 1094 C CA . GLN A 1 137 ? 7.839 -11.838 -9.210 1.00 54.78 137 GLN A CA 1
ATOM 1095 C C . GLN A 1 137 ? 6.706 -12.286 -8.292 1.00 54.78 137 GLN A C 1
ATOM 1097 O O . GLN A 1 137 ? 5.981 -11.468 -7.729 1.00 54.78 137 GLN A O 1
ATOM 1102 N N . LYS A 1 138 ? 6.536 -13.610 -8.157 1.00 47.69 138 LYS A N 1
ATOM 1103 C CA . LYS A 1 138 ? 5.653 -14.166 -7.132 1.00 47.69 138 LYS A CA 1
ATOM 1104 C C . LYS A 1 138 ? 6.024 -13.506 -5.805 1.00 47.69 138 LYS A C 1
ATOM 1106 O O . LYS A 1 138 ? 7.221 -13.442 -5.506 1.00 47.69 138 LYS A O 1
ATOM 1111 N N . PRO A 1 139 ? 5.047 -13.032 -5.016 1.00 50.75 139 PRO A N 1
ATOM 1112 C CA . PRO A 1 139 ? 5.357 -12.545 -3.690 1.00 50.75 139 PRO A CA 1
ATOM 1113 C C . PRO A 1 139 ? 6.047 -13.694 -2.951 1.00 50.75 139 PRO A C 1
ATOM 1115 O O . PRO A 1 139 ? 5.477 -14.770 -2.770 1.00 50.75 139 PRO A O 1
ATOM 1118 N N . HIS A 1 140 ? 7.330 -13.513 -2.652 1.00 45.41 140 HIS A N 1
ATOM 1119 C CA . HIS A 1 140 ? 8.080 -14.452 -1.839 1.00 45.41 140 HIS A CA 1
ATOM 1120 C C . HIS A 1 140 ? 7.609 -14.224 -0.400 1.00 45.41 140 HIS A C 1
ATOM 1122 O O . HIS A 1 140 ? 8.024 -13.252 0.235 1.00 45.41 140 HIS A O 1
ATOM 1128 N N . TYR A 1 141 ? 6.655 -15.053 0.032 1.00 45.66 141 TYR A N 1
ATOM 1129 C CA . TYR A 1 141 ? 6.173 -15.139 1.411 1.00 45.66 141 TYR A CA 1
ATOM 1130 C C . TYR A 1 141 ? 7.130 -15.975 2.257 1.00 45.66 141 TYR A C 1
ATOM 1132 O O . TYR A 1 141 ? 7.582 -17.028 1.749 1.00 45.66 141 TYR A O 1
#

Radius of gyration: 21.84 Å; Cα contacts (8 Å, |Δi|>4): 130; chains: 1; bounding box: 46×28×67 Å

Solvent-accessible surface area (backbone atoms only — not comparable to full-atom values): 8260 Å² total; per-residue (Å²): 136,87,82,73,49,58,47,96,88,70,49,71,41,70,48,37,54,50,34,50,50,55,29,42,40,32,75,74,66,62,46,69,61,45,82,40,82,42,56,54,90,49,48,68,60,52,53,55,26,48,54,49,30,48,75,70,62,48,45,57,88,85,40,50,79,41,80,56,49,35,52,82,65,55,37,100,83,72,42,75,55,50,38,100,88,69,44,84,64,54,68,65,63,52,51,52,52,46,38,53,53,26,40,52,56,46,43,76,75,42,76,87,54,55,70,71,60,46,52,54,51,16,51,52,52,29,53,52,50,59,53,46,57,63,68,70,52,68,59,69,125